Protein AF-A0A182E311-F1 (afdb_monomer)

Nearest PDB structures (foldseek):
  8auw-assembly1_D  TM=4.286E-01  e=8.176E+00  Homo sapiens

InterPro domains:
  IPR027307 WASH complex subunit 7 [PTHR31409] (9-174)
  IPR028191 WASH complex subunit 4, N-terminal [PF14745] (10-173)

Organism: Onchocerca ochengi (NCBI:txid42157)

Foldseek 3Di:
DPPLPDDDDPPLPPQQDLVDPVVNVLVNLLSVLLVVLVVLLVCLVPQPLVCLLCQPVPDPPPPPDPPDDDDDPPDPPDDDPCPDLVVLLVSVVVCVVVVVVVVVSVVVLVVSLVSLVVSVVVVVVDDVVSVVSVVVDPCVSSVVSNVSSVVSVVSSVVSNVPRPSSVVSVVSNVD

Mean predicted aligned error: 12.17 Å

Structure (mmCIF, N/CA/C/O backbone):
data_AF-A0A182E311-F1
#
_entry.id   AF-A0A182E311-F1
#
loop_
_atom_site.group_PDB
_atom_site.id
_atom_site.type_symbol
_atom_site.label_atom_id
_atom_site.label_alt_id
_atom_site.label_comp_id
_atom_site.label_asym_id
_atom_site.label_entity_id
_atom_site.label_seq_id
_atom_site.pdbx_PDB_ins_code
_atom_site.Cartn_x
_atom_site.Cartn_y
_atom_site.Cartn_z
_atom_site.occupancy
_atom_site.B_iso_or_equiv
_atom_site.auth_seq_id
_atom_site.auth_comp_id
_atom_site.auth_asym_id
_atom_site.auth_atom_id
_atom_site.pdbx_PDB_model_num
ATOM 1 N N . MET A 1 1 ? -16.955 -13.475 -0.716 1.00 39.97 1 MET A N 1
ATOM 2 C CA . MET A 1 1 ? -15.868 -12.685 -0.092 1.00 39.97 1 MET A CA 1
ATOM 3 C C . MET A 1 1 ? -15.729 -11.288 -0.727 1.00 39.97 1 MET A C 1
ATOM 5 O O . MET A 1 1 ? -14.668 -10.694 -0.617 1.00 39.97 1 MET A O 1
ATOM 9 N N . ASN A 1 2 ? -16.793 -10.741 -1.346 1.00 31.94 2 ASN A N 1
ATOM 10 C CA . ASN A 1 2 ? -16.747 -9.509 -2.158 1.00 31.94 2 ASN A CA 1
ATOM 11 C C . ASN A 1 2 ? -17.529 -8.324 -1.551 1.00 31.94 2 ASN A C 1
ATOM 13 O O . ASN A 1 2 ? -17.555 -7.246 -2.138 1.00 31.94 2 ASN A O 1
ATOM 17 N N . ASP A 1 3 ? -18.132 -8.482 -0.369 1.00 37.84 3 ASP A N 1
ATOM 18 C CA . ASP A 1 3 ? -19.056 -7.477 0.183 1.00 37.84 3 ASP A CA 1
ATOM 19 C C . ASP A 1 3 ? -18.375 -6.285 0.884 1.00 37.84 3 ASP A C 1
ATOM 21 O O . ASP A 1 3 ? -19.050 -5.316 1.219 1.00 37.84 3 ASP A O 1
ATOM 25 N N . CYS A 1 4 ? -17.047 -6.288 1.082 1.00 48.94 4 CYS A N 1
ATOM 26 C CA . CYS A 1 4 ? -16.363 -5.165 1.755 1.00 48.94 4 CYS A CA 1
ATOM 27 C C . CYS A 1 4 ? -16.161 -3.922 0.856 1.00 48.94 4 CYS A C 1
ATOM 29 O O . CYS A 1 4 ? -15.800 -2.865 1.370 1.00 48.94 4 CYS A O 1
ATOM 31 N N . PHE A 1 5 ? -16.387 -4.012 -0.463 1.00 46.84 5 PHE A N 1
ATOM 32 C CA . PHE A 1 5 ? -15.970 -2.965 -1.413 1.00 46.84 5 PHE A CA 1
ATOM 33 C C . PHE A 1 5 ? -17.071 -1.992 -1.878 1.00 46.84 5 PHE A C 1
ATOM 35 O O . PHE A 1 5 ? -16.733 -0.901 -2.326 1.00 46.84 5 PHE A O 1
ATOM 42 N N . TYR A 1 6 ? -18.367 -2.309 -1.748 1.00 41.50 6 TYR A N 1
ATOM 43 C CA . TYR A 1 6 ? -19.433 -1.531 -2.419 1.00 41.50 6 TYR A CA 1
ATOM 44 C C . TYR A 1 6 ? -20.208 -0.513 -1.554 1.00 41.50 6 TYR A C 1
ATOM 46 O O . TYR A 1 6 ? -21.114 0.142 -2.060 1.00 41.50 6 TYR A O 1
ATOM 54 N N . GLY A 1 7 ? -19.865 -0.328 -0.274 1.00 41.62 7 GLY A N 1
ATOM 55 C CA . GLY A 1 7 ? -20.672 0.480 0.663 1.00 41.62 7 GLY A CA 1
ATOM 56 C C . GLY A 1 7 ? -19.994 1.695 1.309 1.00 41.62 7 GLY A C 1
ATOM 57 O O . GLY A 1 7 ? -20.538 2.239 2.269 1.00 41.62 7 GLY A O 1
ATOM 58 N N . ARG A 1 8 ? -18.799 2.112 0.871 1.00 52.34 8 ARG A N 1
ATOM 59 C CA . ARG A 1 8 ? -18.001 3.124 1.590 1.00 52.34 8 ARG A CA 1
ATOM 60 C C . ARG A 1 8 ? -18.460 4.554 1.259 1.00 52.34 8 ARG A C 1
ATOM 62 O O . ARG A 1 8 ? -17.863 5.225 0.428 1.00 52.34 8 ARG A O 1
ATOM 69 N N . GLN A 1 9 ? -19.511 5.040 1.924 1.00 44.84 9 GLN A N 1
ATOM 70 C CA . GLN A 1 9 ? -19.774 6.483 2.007 1.00 44.84 9 GLN A CA 1
ATOM 71 C C . GLN A 1 9 ? -19.010 7.084 3.202 1.00 44.84 9 GLN A C 1
ATOM 73 O O . GLN A 1 9 ? -19.227 6.650 4.337 1.00 44.84 9 GLN A O 1
ATOM 78 N N . PRO A 1 10 ? -18.133 8.085 3.000 1.00 44.28 10 PRO A N 1
ATOM 79 C CA . PRO A 1 10 ? -17.420 8.739 4.087 1.00 44.28 10 PRO A CA 1
ATOM 80 C C . PRO A 1 10 ? -18.312 9.819 4.708 1.00 44.28 10 PRO A C 1
ATOM 82 O O . PRO A 1 10 ? -18.242 10.992 4.355 1.00 44.28 10 PRO A O 1
ATOM 85 N N . LYS A 1 11 ? -19.162 9.439 5.663 1.00 44.62 11 LYS A N 1
ATOM 86 C CA . LYS A 1 11 ? -19.811 10.405 6.560 1.00 44.62 11 LYS A CA 1
ATOM 87 C C . LYS A 1 11 ? -19.064 10.451 7.892 1.00 44.62 11 LYS A C 1
ATOM 89 O O . LYS A 1 11 ? -19.466 9.838 8.873 1.00 44.62 11 LYS A O 1
ATOM 94 N N . VAL A 1 12 ? -17.961 11.202 7.919 1.00 51.53 12 VAL A N 1
ATOM 95 C CA . VAL A 1 12 ? -17.141 11.441 9.128 1.00 51.53 12 VAL A CA 1
ATOM 96 C C . VAL A 1 12 ? -17.945 12.155 10.232 1.00 51.53 12 VAL A C 1
ATOM 98 O O . VAL A 1 12 ? -17.675 11.977 11.415 1.00 51.53 12 VAL A O 1
ATOM 101 N N . VAL A 1 13 ? -18.972 12.921 9.852 1.00 45.09 13 VAL A N 1
ATOM 102 C CA . VAL A 1 13 ? -19.699 13.853 10.734 1.00 45.09 13 VAL A CA 1
ATOM 103 C C . VAL A 1 13 ? -20.725 13.171 11.656 1.00 45.09 13 VAL A C 1
ATOM 105 O O . VAL A 1 13 ? -21.053 13.714 12.703 1.00 45.09 13 VAL A O 1
ATOM 108 N N . GLU A 1 14 ? -21.201 11.963 11.341 1.00 50.19 14 GLU A N 1
ATOM 109 C CA . GLU A 1 14 ? -22.229 11.281 12.156 1.00 50.19 14 GLU A CA 1
ATOM 110 C C . GLU A 1 14 ? -21.630 10.354 13.246 1.00 50.19 14 GLU A C 1
ATOM 112 O O . GLU A 1 14 ? -22.354 9.855 14.105 1.00 50.19 14 GLU A O 1
ATOM 117 N N . LEU A 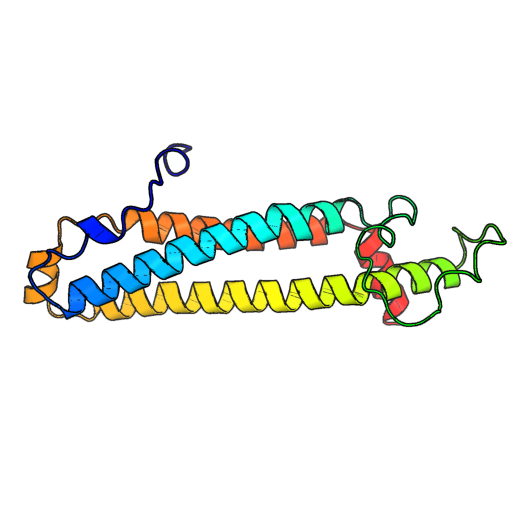1 15 ? -20.303 10.152 13.277 1.00 51.16 15 LEU A N 1
ATOM 118 C CA . LEU A 1 15 ? -19.638 9.166 14.149 1.00 51.16 15 LEU A CA 1
ATOM 119 C C . LEU A 1 15 ? -19.235 9.689 15.547 1.00 51.16 15 LEU A C 1
ATOM 121 O O . LEU A 1 15 ? -18.862 8.890 16.407 1.00 51.16 15 LEU A O 1
ATOM 125 N N . THR A 1 16 ? -19.303 10.991 15.831 1.00 49.38 16 THR A N 1
ATOM 126 C CA . THR A 1 16 ? -18.758 11.595 17.072 1.00 49.38 16 THR A CA 1
ATOM 127 C C . THR A 1 16 ? -19.777 11.723 18.207 1.00 49.38 16 THR A C 1
ATOM 129 O O . THR A 1 16 ? -19.962 12.798 18.771 1.00 49.38 16 THR A O 1
ATOM 132 N N . HIS A 1 17 ? -20.469 10.631 18.533 1.00 56.09 17 HIS A N 1
ATOM 133 C CA . HIS A 1 17 ? -21.448 10.608 19.627 1.00 56.09 17 HIS A CA 1
ATOM 134 C C . HIS A 1 17 ? -21.215 9.427 20.585 1.00 56.09 17 HIS A C 1
ATOM 136 O O . HIS A 1 17 ? -22.163 8.762 20.985 1.00 56.09 17 HIS A O 1
ATOM 142 N N . SER A 1 18 ? -19.957 9.095 20.932 1.00 57.16 18 SER A N 1
ATOM 143 C CA . SER A 1 18 ? -19.705 8.032 21.938 1.00 57.16 18 SER A CA 1
ATOM 144 C C . SER A 1 18 ? -19.927 8.503 23.378 1.00 57.16 18 SER A C 1
ATOM 146 O O . SER A 1 18 ? -19.985 7.687 24.295 1.00 57.16 18 SER A O 1
ATOM 148 N N . GLY A 1 19 ? -19.994 9.822 23.597 1.00 58.91 19 GLY A N 1
ATOM 149 C CA . GLY A 1 19 ? -19.986 10.411 24.936 1.00 58.91 19 GLY A CA 1
ATOM 150 C C . GLY A 1 19 ? -18.615 10.347 25.626 1.00 58.91 19 GLY A C 1
ATOM 151 O O . GLY A 1 19 ? -18.508 10.736 26.787 1.00 58.91 19 GLY A O 1
ATOM 152 N N . ASN A 1 20 ? -17.562 9.881 24.937 1.00 69.44 20 ASN A N 1
ATOM 153 C CA . ASN A 1 20 ? -16.184 9.879 25.421 1.00 69.44 20 ASN A CA 1
ATOM 154 C C . ASN A 1 20 ? -15.234 10.477 24.367 1.00 69.44 20 ASN A C 1
ATOM 156 O O . ASN A 1 20 ? -14.974 9.888 23.317 1.00 69.44 20 ASN A O 1
ATOM 160 N N . ALA A 1 21 ? -14.637 11.625 24.695 1.00 75.81 21 ALA A N 1
ATOM 161 C CA . ALA A 1 21 ? -13.757 12.362 23.789 1.00 75.81 21 ALA A CA 1
ATOM 162 C C . ALA A 1 21 ? -12.519 11.568 23.321 1.00 75.81 21 ALA A C 1
ATOM 164 O O . ALA A 1 21 ? -11.966 11.875 22.268 1.00 75.81 21 ALA A O 1
ATOM 165 N N . ILE A 1 22 ? -12.062 10.565 24.080 1.00 76.50 22 ILE A N 1
ATOM 166 C CA . ILE A 1 22 ? -10.926 9.710 23.698 1.00 76.50 22 ILE A CA 1
ATOM 167 C C . ILE A 1 22 ? -11.353 8.740 22.593 1.00 76.50 22 ILE A C 1
ATOM 169 O O . ILE A 1 22 ? -10.666 8.618 21.582 1.00 76.50 22 ILE A O 1
ATOM 173 N N . VAL A 1 23 ? -12.519 8.110 22.746 1.00 73.81 23 VAL A N 1
ATOM 174 C CA . VAL A 1 23 ? -13.076 7.182 21.752 1.00 73.81 23 VAL A CA 1
ATOM 175 C C . VAL A 1 23 ? -13.389 7.913 20.449 1.00 73.81 23 VAL A C 1
ATOM 177 O O . VAL A 1 23 ? -13.028 7.433 19.375 1.00 73.81 23 VAL A O 1
ATOM 180 N N . ASP A 1 24 ? -13.989 9.103 20.529 1.00 78.06 24 ASP A N 1
ATOM 181 C CA . ASP A 1 24 ? -14.294 9.902 19.339 1.00 78.06 24 ASP A CA 1
ATOM 182 C C . ASP A 1 24 ? -13.011 10.307 18.588 1.00 78.06 24 ASP A C 1
ATOM 184 O O . ASP A 1 24 ? -12.961 10.205 17.362 1.00 78.06 24 ASP A O 1
ATOM 188 N N . LYS A 1 25 ? -11.933 10.661 19.307 1.00 82.06 25 LYS A N 1
ATOM 189 C CA . LYS A 1 25 ? -10.613 10.919 18.704 1.00 82.06 25 LYS A CA 1
ATOM 190 C C . LYS A 1 25 ? -10.043 9.688 18.006 1.00 82.06 25 LYS A C 1
ATOM 192 O O . LYS A 1 25 ? -9.618 9.807 16.862 1.00 82.06 25 LYS A O 1
ATOM 197 N N . CYS A 1 26 ? -10.064 8.514 18.644 1.00 79.25 26 CYS A N 1
ATOM 198 C CA . CYS A 1 26 ? -9.600 7.272 18.013 1.00 79.25 26 CYS A CA 1
ATOM 199 C C . CYS A 1 26 ? -10.348 6.993 16.705 1.00 79.25 26 CYS A C 1
ATOM 201 O O . CYS A 1 26 ? -9.754 6.560 15.724 1.00 79.25 26 CYS A O 1
ATOM 203 N N . ILE A 1 27 ? -11.645 7.283 16.664 1.00 79.88 27 ILE A N 1
ATOM 204 C CA . ILE A 1 27 ? -12.500 6.993 15.509 1.00 79.88 27 ILE A CA 1
ATOM 205 C C . ILE A 1 27 ? -12.287 7.978 14.375 1.00 79.88 27 ILE A C 1
ATOM 207 O O . ILE A 1 27 ? -12.279 7.572 13.211 1.00 79.88 27 ILE A O 1
ATOM 211 N N . ILE A 1 28 ? -12.047 9.245 14.700 1.00 84.25 28 ILE A N 1
ATOM 212 C CA . ILE A 1 28 ? -11.564 10.221 13.726 1.00 84.25 28 ILE A CA 1
ATOM 213 C C . ILE A 1 28 ? -10.234 9.735 13.145 1.00 84.25 28 ILE A C 1
ATOM 215 O O . ILE A 1 28 ? -10.109 9.656 11.926 1.00 84.25 28 ILE A O 1
ATOM 219 N N . THR A 1 29 ? -9.281 9.314 13.983 1.00 88.44 29 THR A N 1
ATOM 220 C CA . THR A 1 29 ? -7.986 8.800 13.511 1.00 88.44 29 THR A CA 1
ATOM 221 C C . THR A 1 29 ? -8.147 7.579 12.607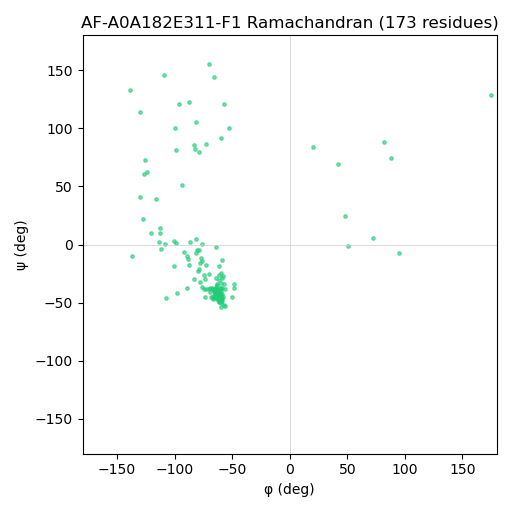 1.00 88.44 29 THR A C 1
ATOM 223 O O . THR A 1 29 ? -7.555 7.541 11.531 1.00 88.44 29 THR A O 1
ATOM 226 N N . PHE A 1 30 ? -8.984 6.606 12.982 1.00 88.19 30 PHE A N 1
ATOM 227 C CA . PHE A 1 30 ? -9.286 5.458 12.125 1.00 88.19 30 PHE A CA 1
ATOM 228 C C . PHE A 1 30 ? -9.907 5.884 10.797 1.00 88.19 30 PHE A C 1
ATOM 230 O O . PHE A 1 30 ? -9.494 5.386 9.757 1.00 88.19 30 PHE A O 1
ATOM 237 N N . SER A 1 31 ? -10.853 6.822 10.811 1.00 87.62 31 SER A N 1
ATOM 238 C CA . SER A 1 31 ? -11.490 7.329 9.590 1.00 87.62 31 SER A CA 1
ATOM 239 C C . SER A 1 31 ? -10.472 7.997 8.662 1.00 87.62 31 SER A C 1
ATOM 241 O O . SER A 1 31 ? -10.480 7.742 7.460 1.00 87.62 31 SER A O 1
ATOM 243 N N . THR A 1 32 ? -9.550 8.786 9.217 1.00 90.81 32 THR A N 1
ATOM 244 C CA . THR A 1 32 ? -8.459 9.415 8.464 1.00 90.81 32 THR A CA 1
ATOM 245 C C . THR A 1 32 ? -7.514 8.377 7.859 1.00 90.81 32 THR A C 1
ATOM 247 O O . THR A 1 32 ? -7.199 8.462 6.677 1.00 90.81 32 THR A O 1
ATOM 250 N N . LEU A 1 33 ? -7.109 7.361 8.628 1.00 92.50 33 LEU A N 1
ATOM 251 C CA . LEU A 1 33 ? -6.242 6.281 8.136 1.00 92.50 33 LEU A CA 1
ATOM 252 C C . LEU A 1 33 ? -6.925 5.445 7.046 1.00 92.50 33 LEU A C 1
ATOM 254 O O . LEU A 1 33 ? -6.298 5.075 6.061 1.00 92.50 33 LEU A O 1
ATOM 258 N N . ILE A 1 34 ? -8.220 5.167 7.203 1.00 91.62 34 ILE A N 1
ATOM 259 C CA . ILE A 1 34 ? -9.040 4.460 6.213 1.00 91.62 34 ILE A CA 1
ATOM 260 C C . ILE A 1 34 ? -9.062 5.231 4.886 1.00 91.62 34 ILE A C 1
ATOM 262 O O . ILE A 1 34 ? -8.822 4.627 3.842 1.00 91.62 34 ILE A O 1
ATOM 266 N N . LEU A 1 35 ? -9.316 6.543 4.930 1.00 92.12 35 LEU A N 1
ATOM 267 C CA . LEU A 1 35 ? -9.295 7.408 3.746 1.00 92.12 35 LEU A CA 1
ATOM 268 C C . LEU A 1 35 ? -7.907 7.466 3.107 1.00 92.12 35 LEU A C 1
ATOM 270 O O . LEU A 1 35 ? -7.781 7.435 1.886 1.00 92.12 35 LEU A O 1
ATOM 274 N N . GLU A 1 36 ? -6.857 7.527 3.921 1.00 94.81 36 GLU A N 1
ATOM 275 C CA . GLU A 1 36 ? -5.490 7.527 3.416 1.00 94.81 36 GLU A CA 1
ATOM 276 C C . GLU A 1 36 ? -5.154 6.234 2.660 1.00 94.81 36 GLU A C 1
ATOM 278 O O . GLU A 1 36 ? -4.554 6.292 1.587 1.00 94.81 36 GLU A O 1
ATOM 283 N N . VAL A 1 37 ? -5.591 5.074 3.162 1.00 95.88 37 VAL A N 1
ATOM 284 C CA . VAL A 1 37 ? -5.439 3.801 2.442 1.00 95.88 37 VAL A CA 1
ATOM 285 C C . VAL A 1 37 ? -6.149 3.835 1.086 1.00 95.88 37 VAL A C 1
ATOM 287 O O . VAL A 1 37 ? -5.583 3.345 0.110 1.00 95.88 37 VAL A O 1
ATOM 290 N N . ASP A 1 38 ? -7.340 4.431 0.988 1.00 94.56 38 ASP A N 1
ATOM 291 C CA . ASP A 1 38 ? -8.052 4.550 -0.294 1.00 94.56 38 ASP A CA 1
ATOM 292 C C . ASP A 1 38 ? -7.264 5.399 -1.299 1.00 94.56 38 ASP A C 1
ATOM 294 O O . ASP A 1 38 ? -7.086 4.996 -2.450 1.00 94.56 38 ASP A O 1
ATOM 298 N N . ILE A 1 39 ? -6.706 6.526 -0.847 1.00 94.62 39 ILE A N 1
ATOM 299 C CA . ILE A 1 39 ? -5.851 7.391 -1.671 1.00 94.62 39 ILE A CA 1
ATOM 300 C C . ILE A 1 39 ? -4.605 6.626 -2.142 1.00 94.62 39 ILE A C 1
ATOM 302 O O . ILE A 1 39 ? -4.220 6.706 -3.313 1.00 94.62 39 ILE A O 1
ATOM 306 N N . LEU A 1 40 ? -3.973 5.851 -1.254 1.00 95.81 40 LEU A N 1
ATOM 307 C CA . LEU A 1 40 ? -2.829 5.010 -1.609 1.00 95.81 40 LEU A CA 1
ATOM 308 C C . LEU A 1 40 ? -3.218 3.920 -2.619 1.00 95.81 40 LEU A C 1
ATOM 310 O O . LEU A 1 40 ? -2.455 3.662 -3.550 1.00 95.81 40 LEU A O 1
ATOM 314 N N . ALA A 1 41 ? -4.407 3.325 -2.489 1.00 94.75 41 ALA A N 1
ATOM 315 C CA . ALA A 1 41 ? -4.926 2.317 -3.413 1.00 94.75 41 ALA A CA 1
ATOM 316 C C . ALA A 1 41 ? -5.168 2.879 -4.818 1.00 94.75 41 ALA A C 1
ATOM 318 O O . ALA A 1 41 ? -4.839 2.245 -5.823 1.00 94.75 41 ALA A O 1
ATOM 319 N N . GLU A 1 42 ? -5.741 4.076 -4.914 1.00 94.00 42 GLU A N 1
ATOM 320 C CA . GLU A 1 42 ? -5.916 4.769 -6.190 1.00 94.00 42 GLU A CA 1
ATOM 321 C C . GLU A 1 42 ? -4.573 5.136 -6.817 1.00 94.00 42 GLU A C 1
ATOM 323 O O . GLU A 1 42 ? -4.351 4.861 -7.998 1.00 94.00 42 GLU A O 1
ATOM 328 N N . LYS A 1 43 ? -3.638 5.671 -6.024 1.00 92.31 43 LYS A N 1
ATOM 329 C CA . LYS A 1 43 ? -2.290 6.003 -6.496 1.00 92.31 43 LYS A CA 1
ATOM 330 C C . LYS A 1 43 ? -1.535 4.769 -7.003 1.00 92.31 43 LYS A C 1
ATOM 332 O O . LYS A 1 43 ? -0.929 4.831 -8.071 1.00 92.31 43 LYS A O 1
ATOM 337 N N . ALA A 1 44 ? -1.603 3.644 -6.289 1.00 92.38 44 ALA A N 1
ATOM 338 C CA . ALA A 1 44 ? -0.987 2.384 -6.710 1.00 92.38 44 ALA A CA 1
ATOM 339 C C . ALA A 1 44 ? -1.468 1.941 -8.095 1.00 92.38 44 AL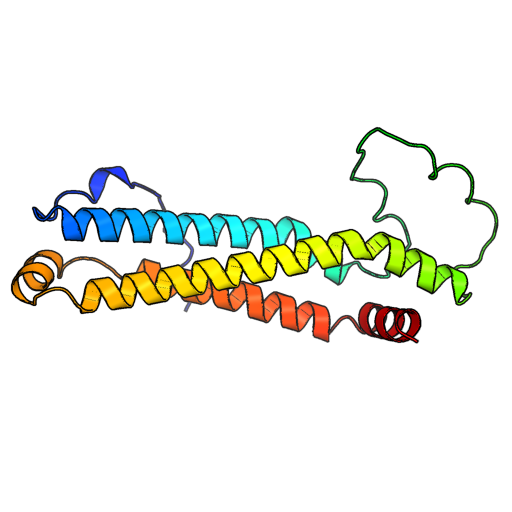A A C 1
ATOM 341 O O . ALA A 1 44 ? -0.654 1.729 -8.999 1.00 92.38 44 ALA A O 1
ATOM 342 N N . ARG A 1 45 ? -2.793 1.876 -8.268 1.00 89.94 45 ARG A N 1
ATOM 343 C CA . ARG A 1 45 ? -3.433 1.433 -9.512 1.00 89.94 45 ARG A CA 1
ATOM 344 C C . ARG A 1 45 ? -3.143 2.365 -10.683 1.00 89.94 45 ARG A C 1
ATOM 346 O O . ARG A 1 45 ? -2.823 1.896 -11.769 1.00 89.94 45 ARG A O 1
ATOM 353 N N . ASN A 1 46 ? -3.227 3.674 -10.460 1.00 89.25 46 ASN A N 1
ATOM 354 C CA . ASN A 1 46 ? -3.146 4.654 -11.541 1.00 89.25 46 ASN A CA 1
ATOM 355 C C . ASN A 1 46 ? -1.707 4.995 -11.943 1.00 89.25 46 ASN A C 1
ATOM 357 O O . ASN A 1 46 ? -1.467 5.344 -13.096 1.00 89.25 46 ASN A O 1
ATOM 361 N N . THR A 1 47 ? -0.754 4.925 -11.009 1.00 88.06 47 THR A N 1
ATOM 362 C CA . THR A 1 47 ? 0.621 5.386 -11.248 1.00 88.06 47 THR A CA 1
ATOM 363 C C . THR A 1 47 ? 1.614 4.241 -11.382 1.00 88.06 47 THR A C 1
ATOM 365 O O . THR A 1 47 ? 2.432 4.263 -12.297 1.00 88.06 47 THR A O 1
ATOM 368 N N . PHE A 1 48 ? 1.566 3.247 -10.494 1.00 89.94 48 PHE A N 1
ATOM 369 C CA . PHE A 1 48 ? 2.648 2.267 -10.385 1.00 89.94 48 PHE A CA 1
ATOM 370 C C . PHE A 1 48 ? 2.357 0.968 -11.131 1.00 89.94 48 PHE A C 1
ATOM 372 O O . PHE A 1 48 ? 3.241 0.478 -11.825 1.00 89.94 48 PHE A O 1
ATOM 379 N N . TYR A 1 49 ? 1.133 0.434 -11.055 1.00 90.50 49 TYR A N 1
ATOM 380 C CA . TYR A 1 49 ? 0.808 -0.845 -11.705 1.00 90.50 49 TYR A CA 1
ATOM 381 C C . TYR A 1 49 ? 1.025 -0.776 -13.214 1.00 90.50 49 TYR A C 1
ATOM 383 O O . TYR A 1 49 ? 1.813 -1.543 -13.759 1.00 90.50 49 TYR A O 1
ATOM 391 N N . ASN A 1 50 ? 0.409 0.205 -13.872 1.00 86.25 50 ASN A N 1
ATOM 392 C CA . ASN A 1 50 ? 0.544 0.373 -15.317 1.00 86.25 50 ASN A CA 1
ATOM 393 C C . ASN A 1 50 ? 1.996 0.656 -15.729 1.00 86.25 50 ASN A C 1
ATOM 395 O O . ASN A 1 50 ? 2.472 0.090 -16.707 1.00 86.25 50 ASN A O 1
ATOM 399 N N . ALA A 1 51 ? 2.719 1.489 -14.972 1.00 85.69 51 ALA A N 1
ATOM 400 C CA . ALA A 1 51 ? 4.107 1.823 -15.289 1.00 85.69 51 ALA A CA 1
ATOM 401 C C . ALA A 1 51 ? 5.053 0.616 -15.183 1.00 85.69 51 ALA A C 1
ATOM 403 O O . ALA A 1 51 ? 5.948 0.469 -16.009 1.00 85.69 51 ALA A O 1
ATOM 404 N N . LEU A 1 52 ? 4.850 -0.257 -14.191 1.00 86.12 52 LEU A N 1
ATOM 405 C CA . LEU A 1 52 ? 5.659 -1.464 -14.009 1.00 86.12 52 LEU A CA 1
ATOM 406 C C . LEU A 1 52 ? 5.323 -2.555 -15.038 1.00 86.12 52 LEU A C 1
ATOM 408 O O . LEU A 1 52 ? 6.227 -3.233 -15.526 1.00 86.12 52 LEU A O 1
ATOM 412 N N . ILE A 1 53 ? 4.042 -2.710 -15.389 1.00 86.50 53 ILE A N 1
ATOM 413 C CA . ILE A 1 53 ? 3.585 -3.704 -16.373 1.00 86.50 53 ILE A CA 1
ATOM 414 C C . ILE A 1 53 ? 4.111 -3.367 -17.775 1.00 86.50 53 ILE A C 1
ATOM 416 O O . ILE A 1 53 ? 4.661 -4.237 -18.439 1.00 86.50 53 ILE A O 1
ATOM 420 N N . VAL A 1 54 ? 4.006 -2.101 -18.189 1.00 84.06 54 VAL A N 1
ATOM 421 C CA . VAL A 1 54 ? 4.402 -1.624 -19.531 1.00 84.06 54 VAL A CA 1
ATOM 422 C C . VAL A 1 54 ? 5.925 -1.426 -19.649 1.00 84.06 54 VAL A C 1
ATOM 424 O O . VAL A 1 54 ? 6.450 -1.121 -20.719 1.00 84.06 54 VAL A O 1
ATOM 427 N N . TYR A 1 55 ? 6.687 -1.597 -18.563 1.00 82.44 55 TYR A N 1
ATOM 428 C CA . TYR A 1 55 ? 8.141 -1.444 -18.601 1.00 82.44 55 TYR A CA 1
ATOM 429 C C . TYR A 1 55 ? 8.783 -2.390 -19.632 1.00 82.44 55 TYR A C 1
ATOM 431 O O . TYR A 1 55 ? 8.696 -3.611 -19.520 1.00 82.44 55 TYR A O 1
ATOM 439 N N . GLY A 1 56 ? 9.496 -1.817 -20.604 1.00 72.75 56 GLY A N 1
ATOM 440 C CA . GLY A 1 56 ? 10.141 -2.563 -21.688 1.00 72.75 56 GLY A CA 1
ATOM 441 C C . GLY A 1 56 ? 9.317 -2.653 -22.975 1.00 72.75 56 GLY A C 1
ATOM 442 O O . GLY A 1 56 ? 9.867 -3.073 -23.988 1.00 72.75 56 GLY A O 1
ATOM 443 N N . GLU A 1 57 ? 8.058 -2.204 -22.971 1.00 72.81 57 GLU A N 1
ATOM 444 C CA . GLU A 1 57 ? 7.281 -1.971 -24.191 1.00 72.81 57 GLU A CA 1
ATOM 445 C C . GLU A 1 57 ? 7.672 -0.593 -24.767 1.00 72.81 57 GLU A C 1
ATOM 447 O O . GLU A 1 57 ? 7.375 0.454 -24.193 1.00 72.81 57 GLU A O 1
ATOM 452 N N . ASP A 1 58 ? 8.450 -0.608 -25.853 1.00 55.53 58 ASP A N 1
ATOM 453 C CA . ASP A 1 58 ? 8.846 0.504 -26.731 1.00 55.53 58 ASP A CA 1
ATOM 454 C C . ASP A 1 58 ? 8.730 1.939 -26.169 1.00 55.53 58 ASP A C 1
ATOM 456 O O . ASP A 1 58 ? 7.781 2.664 -26.461 1.00 55.53 58 ASP A O 1
ATOM 460 N N . GLY A 1 59 ? 9.755 2.379 -25.422 1.00 52.00 59 GLY A N 1
ATOM 461 C CA . GLY A 1 59 ? 10.354 3.733 -25.405 1.00 52.00 59 GLY A CA 1
ATOM 462 C C . GLY A 1 59 ? 9.498 5.008 -25.250 1.00 52.00 59 GLY A C 1
ATOM 463 O O . GLY A 1 59 ? 10.062 6.101 -25.220 1.00 52.00 59 GLY A O 1
ATOM 464 N N . ASN A 1 60 ? 8.173 4.937 -25.143 1.00 45.84 60 ASN A N 1
ATOM 465 C CA . ASN A 1 60 ? 7.283 6.104 -25.164 1.00 45.84 60 ASN A CA 1
ATOM 466 C C . ASN A 1 60 ? 6.851 6.573 -23.766 1.00 45.84 60 ASN A C 1
ATOM 468 O O . ASN A 1 60 ? 6.138 7.573 -23.653 1.00 45.84 60 ASN A O 1
ATOM 472 N N . PHE A 1 61 ? 7.326 5.919 -22.700 1.00 46.94 61 PHE A N 1
ATOM 473 C CA . PHE A 1 61 ? 6.992 6.272 -21.317 1.00 46.94 61 PHE A CA 1
ATOM 474 C C . PHE A 1 61 ? 7.369 7.729 -20.957 1.00 46.94 61 PHE A C 1
ATOM 476 O O . PHE A 1 61 ? 6.706 8.383 -20.154 1.00 46.94 61 PHE A O 1
ATOM 483 N N . ALA A 1 62 ? 8.382 8.297 -21.619 1.00 48.72 62 ALA A N 1
ATOM 484 C CA . ALA A 1 62 ? 8.884 9.644 -21.342 1.00 48.72 62 ALA A CA 1
ATOM 485 C C . ALA A 1 62 ? 8.014 10.806 -21.877 1.00 48.72 62 ALA A C 1
ATOM 487 O O . ALA A 1 62 ? 8.386 11.963 -21.691 1.00 48.72 62 ALA A O 1
ATOM 488 N N . L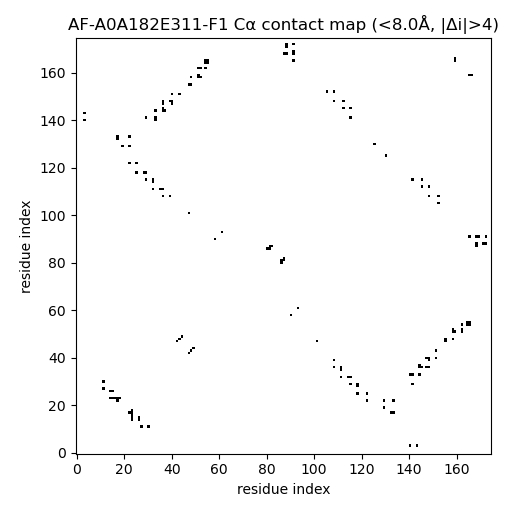YS A 1 63 ? 6.871 10.560 -22.538 1.00 46.72 63 LYS A N 1
ATOM 489 C CA . LYS A 1 63 ? 6.101 11.648 -23.180 1.00 46.72 63 LYS A CA 1
ATOM 490 C C . LYS A 1 63 ? 5.059 12.345 -22.299 1.00 46.72 63 LYS A C 1
ATOM 492 O O . LYS A 1 63 ? 4.617 13.427 -22.668 1.00 46.72 63 LYS A O 1
ATOM 497 N N . ASN A 1 64 ? 4.712 11.810 -21.125 1.00 40.12 64 ASN A N 1
ATOM 498 C CA . ASN A 1 64 ? 3.561 12.319 -20.355 1.00 40.12 64 ASN A CA 1
ATOM 499 C C . ASN A 1 64 ? 3.893 13.010 -19.020 1.00 40.12 64 ASN A C 1
ATOM 501 O O . ASN A 1 64 ? 2.987 13.277 -18.234 1.00 40.12 64 ASN A O 1
ATOM 505 N N . LYS A 1 65 ? 5.155 13.379 -18.762 1.00 38.56 65 LYS A N 1
ATOM 506 C CA . LYS A 1 65 ? 5.501 14.305 -17.666 1.00 38.56 65 LYS A CA 1
ATOM 507 C C . LYS A 1 65 ? 6.325 15.464 -18.228 1.00 38.56 65 LYS A C 1
ATOM 509 O O . LYS A 1 65 ? 7.531 15.557 -18.027 1.00 38.56 65 LYS A O 1
ATOM 514 N N . CYS A 1 66 ? 5.648 16.347 -18.965 1.00 36.69 66 CYS A N 1
ATOM 515 C CA . CYS A 1 66 ? 6.128 17.703 -19.219 1.00 36.69 66 CYS A CA 1
ATOM 516 C C . CYS A 1 66 ? 6.288 18.412 -17.868 1.00 36.69 66 CYS A C 1
ATOM 518 O O . CYS A 1 66 ? 5.351 19.021 -17.358 1.00 36.69 66 CYS A O 1
ATOM 520 N N . VAL A 1 67 ? 7.481 18.332 -17.285 1.00 37.69 67 VAL A N 1
ATOM 521 C CA . VAL A 1 67 ? 7.971 19.378 -16.393 1.00 37.69 67 VAL A CA 1
ATOM 522 C C . VAL A 1 67 ? 8.913 20.201 -17.248 1.00 37.69 67 VAL A C 1
ATOM 524 O O . VAL A 1 67 ? 10.030 19.799 -17.563 1.00 37.69 67 VAL A O 1
ATOM 527 N N . SER A 1 68 ? 8.387 21.326 -17.720 1.00 40.09 68 SER A N 1
ATOM 528 C CA . SER A 1 68 ? 9.156 22.382 -18.354 1.00 40.09 68 SER A CA 1
ATOM 529 C C . SER A 1 68 ? 10.306 22.772 -17.428 1.00 40.09 68 SER A C 1
ATOM 531 O O . SER A 1 68 ? 10.076 23.481 -16.452 1.00 40.09 68 SER A O 1
ATOM 533 N N . SER A 1 69 ? 11.515 22.278 -17.703 1.00 34.31 69 SER A N 1
ATOM 534 C CA . SER A 1 69 ? 12.769 23.043 -17.743 1.00 34.31 69 SER A CA 1
ATOM 535 C C . SER A 1 69 ? 13.969 22.113 -17.961 1.00 34.31 69 SER A C 1
ATOM 537 O O . SER A 1 69 ? 14.198 21.175 -17.208 1.00 34.31 69 SER A O 1
ATOM 539 N N . VAL A 1 70 ? 14.772 22.484 -18.959 1.00 34.22 70 VAL A N 1
ATOM 540 C CA . VAL A 1 70 ? 16.149 22.042 -19.242 1.00 34.22 70 VAL A CA 1
ATOM 541 C C . VAL A 1 70 ? 16.331 20.776 -20.102 1.00 34.22 70 VAL A C 1
ATOM 543 O O . VAL A 1 70 ? 16.732 19.708 -19.660 1.00 34.22 70 VAL A O 1
ATOM 546 N N . VAL A 1 71 ? 16.074 20.963 -21.401 1.00 33.88 71 VAL A N 1
ATOM 547 C CA . VAL A 1 71 ? 17.057 20.778 -22.493 1.00 33.88 71 VAL A CA 1
ATOM 548 C C . VAL A 1 71 ? 17.985 19.549 -22.411 1.00 33.88 71 VAL A C 1
ATOM 550 O O . VAL A 1 71 ? 19.186 19.724 -22.284 1.00 33.88 71 VAL A O 1
ATOM 553 N N . ILE A 1 72 ? 17.485 18.316 -22.576 1.00 41.69 72 ILE A N 1
ATOM 554 C CA . ILE A 1 72 ? 18.302 17.197 -23.133 1.00 41.69 72 ILE A CA 1
ATOM 555 C C . ILE A 1 72 ? 17.521 16.335 -24.158 1.00 41.69 72 ILE A C 1
ATOM 557 O O . ILE A 1 72 ? 18.098 15.530 -24.883 1.00 41.69 72 ILE A O 1
ATOM 561 N N . VAL A 1 73 ? 16.205 16.503 -24.310 1.00 43.62 73 VAL A N 1
ATOM 562 C CA . VAL A 1 73 ? 15.380 15.452 -24.946 1.00 43.62 73 VAL A CA 1
ATOM 563 C C . VAL A 1 73 ? 15.281 15.505 -26.482 1.00 43.62 73 VAL A C 1
ATOM 565 O O . VAL A 1 73 ? 14.622 14.651 -27.063 1.00 43.62 73 VAL A O 1
ATOM 568 N N . SER A 1 74 ? 15.961 16.433 -27.166 1.00 39.72 74 SER A N 1
ATOM 569 C CA . SER A 1 74 ? 15.790 16.615 -28.624 1.00 39.72 74 SER A CA 1
ATOM 570 C C . SER A 1 74 ? 16.998 16.260 -29.503 1.00 39.72 74 SER A C 1
ATOM 572 O O . SER A 1 74 ? 16.953 16.560 -30.689 1.00 39.72 74 SER A O 1
ATOM 574 N N . PHE A 1 75 ? 18.065 15.627 -28.990 1.00 32.53 75 PHE A N 1
ATOM 575 C CA . PHE A 1 75 ? 19.260 15.339 -29.818 1.00 32.53 75 PHE A CA 1
ATOM 576 C C . PHE A 1 75 ? 19.542 13.856 -30.133 1.00 32.53 75 PHE A C 1
ATOM 578 O O . PHE A 1 75 ? 20.449 13.562 -30.897 1.00 32.53 75 PHE A O 1
ATOM 585 N N . LEU A 1 76 ? 18.785 12.885 -29.616 1.00 39.81 76 LEU A N 1
ATOM 586 C CA . LEU A 1 76 ? 19.116 11.462 -29.825 1.00 39.81 76 LEU A CA 1
ATOM 587 C C . LEU A 1 76 ? 17.939 10.672 -30.398 1.00 39.81 76 LEU A C 1
ATOM 589 O O . LEU A 1 76 ? 17.453 9.731 -29.775 1.00 39.81 76 LEU A O 1
ATOM 593 N N . THR A 1 77 ? 17.483 11.064 -31.585 1.00 42.72 77 THR A N 1
ATOM 594 C CA . THR A 1 77 ? 16.655 10.213 -32.452 1.00 42.72 77 THR A CA 1
ATOM 595 C C . THR A 1 77 ? 17.310 10.085 -33.820 1.00 42.72 77 THR A C 1
ATOM 597 O O . THR A 1 77 ? 16.757 10.521 -34.823 1.00 42.72 77 THR A O 1
ATOM 600 N N . VAL A 1 78 ? 18.507 9.506 -33.852 1.00 44.72 78 VAL A N 1
ATOM 601 C CA . VAL A 1 78 ? 19.037 8.849 -35.047 1.00 44.72 78 VAL A CA 1
ATOM 602 C C . VAL A 1 78 ? 19.721 7.568 -34.565 1.00 44.72 78 VAL A C 1
ATOM 604 O O . VAL A 1 78 ? 20.430 7.593 -33.563 1.00 44.72 78 VAL A O 1
ATOM 607 N N . ASP A 1 79 ? 19.426 6.467 -35.251 1.00 36.12 79 ASP A N 1
ATOM 608 C CA . ASP A 1 79 ? 20.000 5.122 -35.117 1.00 36.12 79 ASP A CA 1
ATOM 609 C C . ASP A 1 79 ? 19.459 4.201 -34.005 1.00 36.12 79 ASP A C 1
ATOM 611 O O . ASP A 1 79 ? 19.965 4.099 -32.892 1.00 36.12 79 ASP A O 1
ATOM 615 N N . GLY A 1 80 ? 18.404 3.453 -34.353 1.00 42.28 80 GLY A N 1
ATOM 616 C CA . GLY A 1 80 ? 18.492 1.995 -34.553 1.00 42.28 80 GLY A CA 1
ATOM 617 C C . GLY A 1 80 ? 19.187 1.093 -33.518 1.00 42.28 80 GLY A C 1
ATOM 618 O O . GLY A 1 80 ? 19.636 0.020 -33.901 1.00 42.28 80 GLY A O 1
ATOM 619 N N . CYS A 1 81 ? 19.294 1.468 -32.241 1.00 43.94 81 CYS A N 1
ATOM 620 C CA . CYS A 1 81 ? 20.077 0.719 -31.241 1.00 43.94 81 CYS A CA 1
ATOM 621 C C . CYS A 1 81 ? 19.251 0.124 -30.081 1.00 43.94 81 CYS A C 1
ATOM 623 O O . CYS A 1 81 ? 19.704 0.082 -28.937 1.00 43.94 81 CYS A O 1
ATOM 625 N N . LEU A 1 82 ? 18.050 -0.390 -30.365 1.00 46.81 82 LEU A N 1
ATOM 626 C CA . LEU A 1 82 ? 17.214 -1.121 -29.391 1.00 46.81 82 LEU A CA 1
ATOM 627 C C . LEU A 1 82 ? 17.837 -2.450 -28.896 1.00 46.81 82 LEU A C 1
ATOM 629 O O . LEU A 1 82 ? 17.273 -3.100 -28.023 1.00 46.81 82 LEU A O 1
ATOM 633 N N . SER A 1 83 ? 19.011 -2.837 -29.406 1.00 48.75 83 SER A N 1
ATOM 634 C CA . SER A 1 83 ? 19.715 -4.090 -29.094 1.00 48.75 83 SER A CA 1
ATOM 635 C C . SER A 1 83 ? 21.177 -3.906 -28.648 1.00 48.75 83 SER A C 1
ATOM 637 O O . SER A 1 83 ? 21.976 -4.829 -28.784 1.00 48.75 83 SER A O 1
ATOM 639 N N . SER A 1 84 ? 21.557 -2.725 -28.146 1.00 58.41 84 SER A N 1
ATOM 640 C CA . SER A 1 84 ? 22.886 -2.471 -27.559 1.00 58.41 84 SER A CA 1
ATOM 641 C C . SER A 1 84 ? 22.780 -2.290 -26.041 1.00 58.41 84 SER A C 1
ATOM 643 O O . SER A 1 84 ? 21.806 -1.707 -25.563 1.00 58.41 84 SER A O 1
ATOM 645 N N . GLU A 1 85 ? 23.787 -2.738 -25.278 1.00 61.38 85 GLU A N 1
ATOM 646 C CA . GLU A 1 85 ? 23.889 -2.534 -23.817 1.00 61.38 85 GLU A CA 1
ATOM 647 C C . GLU A 1 85 ? 23.646 -1.064 -23.421 1.00 61.38 85 GLU A C 1
ATOM 649 O O . GLU A 1 85 ? 22.990 -0.782 -22.416 1.00 61.38 85 GLU A O 1
ATOM 654 N N . ALA A 1 86 ? 24.061 -0.115 -24.270 1.00 62.91 86 ALA A N 1
ATOM 655 C CA . ALA A 1 86 ? 23.822 1.315 -24.078 1.00 62.91 86 ALA A CA 1
ATOM 656 C C . ALA A 1 86 ? 22.326 1.706 -24.098 1.00 62.91 86 ALA A C 1
ATOM 658 O O . ALA A 1 86 ? 21.910 2.608 -23.367 1.00 62.91 86 ALA A O 1
ATOM 659 N N . GLY A 1 87 ? 21.500 1.027 -24.902 1.00 69.81 87 GLY A N 1
ATOM 660 C CA . GLY A 1 87 ? 20.049 1.239 -24.958 1.00 69.81 87 GLY A CA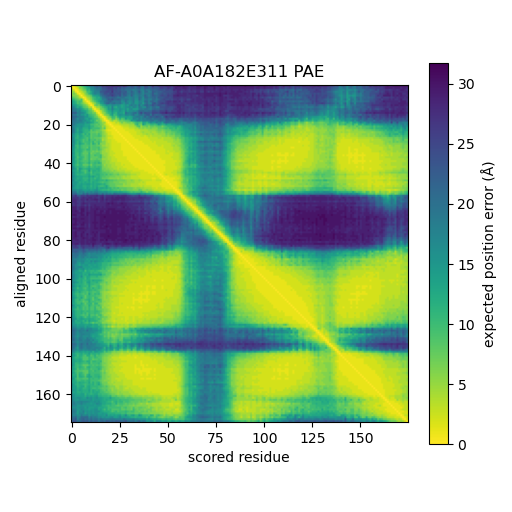 1
ATOM 661 C C . GLY A 1 87 ? 19.348 0.759 -23.686 1.00 69.81 87 GLY A C 1
ATOM 662 O O . GLY A 1 87 ? 18.504 1.468 -23.136 1.00 69.81 87 GLY A O 1
ATOM 663 N N . THR A 1 88 ? 19.769 -0.394 -23.163 1.00 73.75 88 THR A N 1
ATOM 664 C CA . THR A 1 88 ? 19.281 -0.959 -21.896 1.00 73.75 88 THR A CA 1
ATOM 665 C C . THR A 1 88 ? 19.580 -0.046 -20.707 1.00 73.75 88 THR A C 1
ATOM 667 O O . THR A 1 88 ? 18.678 0.276 -19.929 1.00 73.75 88 THR A O 1
ATOM 670 N N . VAL A 1 89 ? 20.826 0.432 -20.597 1.00 75.12 89 VAL A N 1
ATOM 671 C CA . VAL A 1 89 ? 21.253 1.348 -19.525 1.00 75.12 89 VAL A CA 1
ATOM 672 C C . VAL A 1 89 ? 20.497 2.680 -19.600 1.00 75.12 89 VAL A C 1
ATOM 674 O O . VAL A 1 89 ? 20.059 3.206 -18.576 1.00 75.12 89 VAL A O 1
ATOM 677 N N . LYS A 1 90 ? 20.261 3.211 -20.806 1.00 78.25 90 LYS A N 1
ATOM 678 C CA . LYS A 1 90 ? 19.469 4.436 -20.990 1.00 78.25 90 LYS A CA 1
ATOM 679 C C . LYS A 1 90 ? 18.013 4.254 -20.548 1.00 78.25 90 LYS A C 1
ATOM 681 O O . LYS A 1 90 ? 17.473 5.140 -19.887 1.00 78.25 90 LYS A O 1
ATOM 686 N N . MET A 1 91 ? 17.383 3.123 -20.876 1.00 78.00 91 MET A N 1
ATOM 687 C CA . MET A 1 91 ? 15.994 2.850 -20.483 1.00 78.00 91 MET A CA 1
ATOM 688 C C . MET A 1 91 ? 15.829 2.740 -18.967 1.00 78.00 91 MET A C 1
ATOM 690 O O . MET A 1 91 ? 14.904 3.327 -18.408 1.00 78.00 91 MET A O 1
ATOM 694 N N . ILE A 1 92 ? 16.726 2.032 -18.277 1.00 81.88 92 ILE A N 1
ATOM 695 C CA . ILE A 1 92 ? 16.627 1.923 -16.819 1.00 81.88 92 ILE A CA 1
ATOM 696 C C . ILE A 1 92 ? 16.946 3.237 -16.112 1.00 81.88 92 ILE A C 1
ATOM 698 O O . ILE A 1 92 ? 16.231 3.594 -15.180 1.00 81.88 92 ILE A O 1
ATOM 702 N N . ALA A 1 93 ? 17.923 4.009 -16.598 1.00 81.50 93 ALA A N 1
ATOM 703 C CA . ALA A 1 93 ? 18.238 5.322 -16.041 1.00 81.50 93 ALA A CA 1
ATOM 704 C C . ALA A 1 93 ? 17.039 6.287 -16.107 1.00 81.50 93 ALA A C 1
ATOM 706 O O . ALA A 1 93 ? 16.791 7.031 -15.162 1.00 81.50 93 ALA A O 1
ATOM 707 N N . GLN A 1 94 ? 16.252 6.237 -17.187 1.00 83.44 94 GLN A N 1
ATOM 708 C CA . GLN A 1 94 ? 15.014 7.018 -17.315 1.00 83.44 94 GLN A CA 1
ATOM 709 C C . GLN A 1 94 ? 13.891 6.527 -16.389 1.00 83.44 94 GLN A C 1
ATOM 711 O O . GLN A 1 94 ? 13.023 7.313 -16.012 1.00 83.44 94 GLN A O 1
ATOM 716 N N . PHE A 1 95 ? 13.913 5.250 -16.004 1.00 84.94 95 PHE A N 1
ATOM 717 C CA . PHE A 1 95 ? 12.933 4.641 -15.105 1.00 84.94 95 PHE A CA 1
ATOM 718 C C . PHE A 1 95 ? 13.299 4.786 -13.616 1.00 84.94 95 PHE A C 1
ATOM 720 O O . PHE A 1 95 ? 12.426 4.686 -12.755 1.00 84.94 95 PHE A O 1
ATOM 727 N N . LEU A 1 96 ? 14.564 5.087 -13.287 1.00 83.69 96 LEU A N 1
ATOM 728 C CA . LEU A 1 96 ? 15.041 5.275 -11.907 1.00 83.69 96 LEU A CA 1
ATOM 729 C C . LEU A 1 96 ? 14.191 6.247 -11.070 1.00 83.69 96 LEU A C 1
ATOM 731 O O . LEU A 1 96 ? 13.852 5.884 -9.942 1.00 83.69 96 LEU A O 1
ATOM 735 N N . PRO A 1 97 ? 13.784 7.435 -11.568 1.00 86.94 97 PRO A N 1
ATOM 736 C CA . PRO A 1 97 ? 12.936 8.337 -10.790 1.00 86.94 97 PRO A CA 1
ATOM 737 C C . PRO A 1 97 ? 11.603 7.695 -10.393 1.00 86.94 97 PRO A C 1
ATOM 739 O O . PRO A 1 97 ? 11.098 7.945 -9.303 1.00 86.94 97 PRO A O 1
ATOM 742 N N . GLN A 1 98 ? 11.047 6.822 -11.239 1.00 85.75 98 GLN A N 1
ATOM 743 C CA . GLN A 1 98 ? 9.813 6.107 -10.920 1.00 85.75 98 GLN A CA 1
ATOM 744 C C . GLN A 1 98 ? 10.022 5.023 -9.871 1.00 85.75 98 GLN A C 1
ATOM 746 O O . GLN A 1 98 ? 9.178 4.866 -8.994 1.00 85.75 98 GLN A O 1
ATOM 751 N N . LEU A 1 99 ? 11.149 4.308 -9.922 1.00 87.25 99 LEU A N 1
ATOM 752 C CA . LEU A 1 99 ? 11.524 3.355 -8.875 1.00 87.25 99 LEU A CA 1
ATOM 753 C C . LEU A 1 99 ? 11.755 4.059 -7.533 1.00 87.25 99 LEU A C 1
ATOM 755 O O . LEU A 1 99 ? 11.367 3.543 -6.488 1.00 87.25 99 LEU A O 1
ATOM 759 N N . GLN A 1 100 ? 12.328 5.263 -7.551 1.00 90.06 100 GLN A N 1
ATOM 760 C CA . GLN A 1 100 ? 12.475 6.081 -6.352 1.00 90.06 100 GLN A CA 1
ATOM 761 C C . GLN A 1 100 ? 11.113 6.539 -5.810 1.00 90.06 100 GLN A C 1
ATOM 763 O O . GLN A 1 100 ? 10.856 6.395 -4.614 1.00 90.06 100 GLN A O 1
ATOM 768 N N . GLU A 1 101 ? 10.223 7.052 -6.667 1.00 91.38 101 GLU A N 1
ATOM 769 C CA . GLU A 1 101 ? 8.850 7.402 -6.276 1.00 91.38 101 GLU A CA 1
ATOM 770 C C . GLU A 1 101 ? 8.094 6.177 -5.722 1.00 91.38 101 GLU A C 1
ATOM 772 O O . GLU A 1 101 ? 7.358 6.307 -4.740 1.00 91.38 101 GLU A O 1
ATOM 777 N N . LEU A 1 102 ? 8.315 4.988 -6.293 1.00 91.62 102 LEU A N 1
ATOM 778 C CA . LEU A 1 102 ? 7.762 3.719 -5.817 1.00 91.62 102 LEU A CA 1
ATOM 779 C C . LEU A 1 102 ? 8.305 3.340 -4.433 1.00 91.62 102 LEU A C 1
ATOM 781 O O . LEU A 1 102 ? 7.528 2.982 -3.552 1.00 91.62 102 LEU A O 1
ATOM 785 N N . HIS A 1 103 ? 9.613 3.458 -4.202 1.00 91.69 103 HIS A N 1
ATOM 786 C CA . HIS A 1 103 ? 10.212 3.197 -2.891 1.00 91.69 103 HIS A CA 1
ATOM 787 C C . HIS A 1 103 ? 9.643 4.133 -1.812 1.00 91.69 103 HIS A C 1
ATOM 789 O O . HIS A 1 103 ? 9.248 3.687 -0.735 1.00 91.69 103 HIS A O 1
ATOM 795 N N . VAL A 1 104 ? 9.527 5.433 -2.114 1.00 95.38 104 VAL A N 1
ATOM 796 C CA . VAL A 1 104 ? 8.891 6.407 -1.210 1.00 95.38 104 VAL A CA 1
ATOM 797 C C . VAL A 1 104 ? 7.425 6.040 -0.953 1.00 95.38 104 VAL A C 1
ATOM 799 O O . VAL A 1 104 ? 6.956 6.123 0.182 1.00 95.38 104 VAL A O 1
ATOM 802 N N . PHE A 1 105 ? 6.700 5.595 -1.981 1.00 95.62 105 PHE A N 1
ATOM 803 C CA . PHE A 1 105 ? 5.321 5.130 -1.845 1.00 95.62 105 PHE A CA 1
ATOM 804 C C . PHE A 1 105 ? 5.193 3.903 -0.928 1.00 95.62 105 PHE A C 1
ATOM 806 O O . PHE A 1 105 ? 4.320 3.885 -0.059 1.00 95.62 105 PHE A O 1
ATOM 813 N N . VAL A 1 106 ? 6.065 2.902 -1.076 1.00 95.56 106 VAL A N 1
ATOM 814 C CA . VAL A 1 106 ? 6.080 1.707 -0.215 1.00 95.56 106 VAL A CA 1
ATOM 815 C C . VAL A 1 106 ? 6.383 2.086 1.235 1.00 95.56 106 VAL A C 1
ATOM 817 O O . VAL A 1 106 ? 5.692 1.621 2.141 1.00 95.56 106 VAL A O 1
ATOM 820 N N . ASN A 1 107 ? 7.333 2.996 1.470 1.00 95.44 107 ASN A N 1
ATOM 821 C CA . ASN A 1 107 ? 7.594 3.516 2.815 1.00 95.44 107 ASN A CA 1
ATOM 822 C C . ASN A 1 107 ? 6.360 4.186 3.416 1.00 95.44 107 ASN A C 1
ATOM 824 O O . ASN A 1 107 ? 6.022 3.917 4.568 1.00 95.44 107 ASN A O 1
ATOM 828 N N . ARG A 1 108 ? 5.625 4.976 2.623 1.00 96.12 108 ARG A N 1
ATOM 829 C CA . ARG A 1 108 ? 4.373 5.572 3.094 1.00 96.12 108 ARG A CA 1
ATOM 830 C C . ARG A 1 108 ? 3.329 4.514 3.456 1.00 96.12 108 ARG A C 1
ATOM 832 O O . ARG A 1 108 ? 2.657 4.651 4.474 1.00 96.12 108 ARG A O 1
ATOM 839 N N . CYS A 1 109 ? 3.213 3.444 2.671 1.00 96.38 109 CYS A N 1
ATOM 840 C CA . CYS A 1 109 ? 2.327 2.326 3.000 1.00 96.38 109 CYS A CA 1
ATOM 841 C C . CYS A 1 109 ? 2.720 1.664 4.330 1.00 96.38 109 CYS A C 1
ATOM 843 O O . CYS A 1 109 ? 1.850 1.392 5.154 1.00 96.38 109 CYS A O 1
ATOM 845 N N . ASN A 1 110 ? 4.017 1.464 4.578 1.00 95.62 110 ASN A N 1
ATOM 846 C CA . ASN A 1 110 ? 4.510 0.910 5.842 1.00 95.62 110 ASN A CA 1
ATOM 847 C C . ASN A 1 110 ? 4.208 1.828 7.037 1.00 95.62 110 ASN A C 1
ATOM 849 O O . ASN A 1 110 ? 3.765 1.349 8.079 1.00 95.62 110 ASN A O 1
ATOM 853 N N . GLU A 1 111 ? 4.377 3.145 6.895 1.00 96.62 111 GLU A N 1
ATOM 854 C CA . GLU A 1 111 ? 3.999 4.109 7.938 1.00 96.62 111 GLU A CA 1
ATOM 855 C C . GLU A 1 111 ? 2.505 4.029 8.274 1.00 96.62 111 GLU A C 1
ATOM 857 O O . GLU A 1 111 ? 2.132 3.968 9.446 1.00 96.62 111 GLU A O 1
ATOM 862 N N . VAL A 1 112 ? 1.636 3.990 7.258 1.00 96.19 112 VAL A N 1
ATOM 863 C CA . VAL A 1 112 ? 0.181 3.879 7.453 1.00 96.19 112 VAL A CA 1
ATOM 864 C C . VAL A 1 112 ? -0.187 2.544 8.097 1.00 96.19 112 VAL A C 1
ATOM 866 O O . VAL A 1 112 ? -1.013 2.521 9.008 1.00 96.19 112 VAL A O 1
ATOM 869 N N . PHE A 1 113 ? 0.461 1.449 7.694 1.00 96.25 113 PHE A N 1
ATOM 870 C CA . PHE A 1 113 ? 0.306 0.142 8.333 1.00 96.25 113 PHE A CA 1
ATOM 871 C C . PHE A 1 113 ? 0.641 0.219 9.827 1.00 96.25 113 PHE A C 1
ATOM 873 O O . PHE A 1 113 ? -0.184 -0.154 10.665 1.00 96.25 113 PHE A O 1
ATOM 880 N N . HIS A 1 114 ? 1.812 0.763 10.170 1.00 94.88 114 HIS A N 1
ATOM 881 C CA . HIS A 1 114 ? 2.224 0.944 11.560 1.00 94.88 114 HIS A CA 1
ATOM 882 C C . HIS A 1 114 ? 1.229 1.806 12.333 1.00 94.88 114 HIS A C 1
ATOM 884 O O . HIS A 1 114 ? 0.813 1.418 13.422 1.00 94.88 114 HIS A O 1
ATOM 890 N N . ASN A 1 115 ? 0.778 2.917 11.751 1.00 94.12 115 ASN A N 1
ATOM 891 C CA . ASN A 1 115 ? -0.207 3.788 12.378 1.00 94.12 115 ASN A CA 1
ATOM 892 C C . ASN A 1 115 ? -1.528 3.056 12.643 1.00 94.12 115 ASN A C 1
ATOM 894 O O . ASN A 1 115 ? -2.065 3.176 13.740 1.00 94.12 115 ASN A O 1
ATOM 898 N N . ILE A 1 116 ? -2.036 2.255 11.701 1.00 92.69 116 ILE A N 1
ATOM 899 C CA . ILE A 1 116 ? -3.253 1.456 11.914 1.00 92.69 116 ILE A CA 1
ATOM 900 C C . ILE A 1 116 ? -3.064 0.494 13.092 1.00 92.69 116 ILE A C 1
ATOM 902 O O . ILE A 1 116 ? -3.886 0.490 14.009 1.00 92.69 116 ILE A O 1
ATOM 906 N N . ILE A 1 117 ? -1.971 -0.273 13.116 1.00 93.75 117 ILE A N 1
ATOM 907 C CA . ILE A 1 117 ? -1.697 -1.236 14.192 1.00 93.75 117 ILE A CA 1
ATOM 908 C C . ILE A 1 117 ? -1.528 -0.534 15.545 1.00 93.75 117 ILE A C 1
ATOM 910 O O . ILE A 1 117 ? -2.102 -0.975 16.540 1.00 93.75 117 ILE A O 1
ATOM 914 N N . SER A 1 118 ? -0.804 0.586 15.593 1.00 91.62 118 SER A N 1
ATOM 915 C CA . SER A 1 118 ? -0.622 1.371 16.816 1.00 91.62 118 SER A CA 1
ATOM 916 C C . SER A 1 118 ? -1.938 1.943 17.339 1.00 91.62 118 SER A C 1
ATOM 918 O O . SER A 1 118 ? -2.174 1.904 18.544 1.00 91.62 118 SER A O 1
ATOM 920 N N . GLN A 1 119 ? -2.818 2.434 16.462 1.00 89.06 119 GLN A N 1
ATOM 921 C CA . GLN A 1 119 ? -4.130 2.945 16.868 1.00 89.06 119 GLN A CA 1
ATOM 922 C C . GLN A 1 119 ? -5.052 1.823 17.356 1.00 89.06 119 GLN A C 1
ATOM 924 O O . GLN A 1 119 ? -5.758 2.007 18.345 1.00 89.06 119 GLN A O 1
ATOM 929 N N . ILE A 1 120 ? -5.003 0.641 16.729 1.00 88.12 120 ILE A N 1
ATOM 930 C CA . ILE A 1 120 ? -5.706 -0.555 17.213 1.00 88.12 120 ILE A CA 1
ATOM 931 C C . ILE A 1 120 ? -5.202 -0.932 18.614 1.00 88.12 120 ILE A C 1
ATOM 933 O O . ILE A 1 120 ? -6.000 -1.098 19.535 1.00 88.12 120 ILE A O 1
ATOM 937 N N . TYR A 1 121 ? -3.884 -1.011 18.803 1.00 88.00 121 TYR A N 1
ATOM 938 C CA . TYR A 1 121 ? -3.275 -1.338 20.093 1.00 88.00 121 TYR A CA 1
ATOM 939 C C . TYR A 1 121 ? -3.636 -0.324 21.187 1.00 88.00 121 TYR A C 1
ATOM 941 O O . TYR A 1 121 ? -4.026 -0.710 22.291 1.00 88.00 121 TYR A O 1
ATOM 949 N N . ALA A 1 122 ? -3.549 0.973 20.879 1.00 85.12 122 ALA A N 1
ATOM 950 C CA . ALA A 1 122 ? -3.900 2.041 21.808 1.00 85.12 122 ALA A CA 1
ATOM 951 C C . ALA A 1 122 ? -5.384 1.988 22.191 1.00 85.12 122 ALA A C 1
ATOM 953 O O . ALA A 1 122 ? -5.715 2.161 23.361 1.00 85.12 122 ALA A O 1
ATOM 954 N N . PHE A 1 123 ? -6.265 1.681 21.234 1.00 84.44 123 PHE A N 1
ATOM 955 C CA . PHE A 1 123 ? -7.691 1.511 21.494 1.00 84.44 123 PHE A CA 1
ATOM 956 C C . PHE A 1 123 ? -7.973 0.328 22.432 1.00 84.44 123 PHE A C 1
ATOM 958 O O . PHE A 1 123 ? -8.748 0.468 23.375 1.00 84.44 123 PHE A O 1
ATOM 965 N N . TYR A 1 124 ? -7.314 -0.818 22.234 1.00 82.4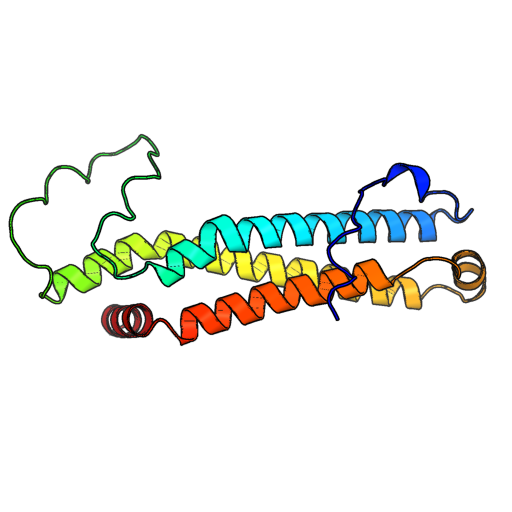4 124 TYR A N 1
ATOM 966 C CA . TYR A 1 124 ? -7.468 -1.984 23.117 1.00 82.44 124 TYR A CA 1
ATOM 967 C C . TYR A 1 124 ? -6.794 -1.827 24.484 1.00 82.44 124 TYR A C 1
ATOM 969 O O . TYR A 1 124 ? -7.127 -2.557 25.414 1.00 82.44 124 TYR A O 1
ATOM 977 N N . SER A 1 125 ? -5.872 -0.875 24.612 1.00 85.12 125 SER A N 1
ATOM 978 C CA . SER A 1 125 ? -5.236 -0.520 25.884 1.00 85.12 125 SER A CA 1
ATOM 979 C C . SER A 1 125 ? -6.108 0.408 26.747 1.00 85.12 125 SER A C 1
ATOM 981 O O . SER A 1 125 ? -5.727 0.720 27.875 1.00 85.12 125 SER A O 1
ATOM 983 N N . LEU A 1 126 ? -7.263 0.866 26.243 1.00 82.94 126 LEU A N 1
ATOM 984 C CA . LEU A 1 126 ? -8.229 1.650 27.015 1.00 82.94 126 LEU A CA 1
ATOM 985 C C . LEU A 1 126 ? -8.933 0.792 28.076 1.00 82.94 126 LEU A C 1
ATOM 987 O O . LEU A 1 126 ? -9.058 -0.426 27.962 1.00 82.94 126 LEU A O 1
ATOM 991 N N . GLU A 1 127 ? -9.425 1.446 29.126 1.00 78.56 127 GLU A N 1
ATOM 992 C CA . GLU A 1 127 ? -10.140 0.783 30.214 1.00 78.56 127 GLU A CA 1
ATOM 993 C C . GLU A 1 127 ? -11.475 0.178 29.730 1.00 78.56 127 GLU A C 1
ATOM 995 O O . GLU A 1 127 ? -12.181 0.766 28.905 1.00 78.56 127 GLU A O 1
ATOM 1000 N N . ARG A 1 128 ? -11.863 -0.990 30.270 1.00 70.75 128 ARG A N 1
ATOM 1001 C CA . ARG A 1 128 ? -13.097 -1.702 29.867 1.00 70.75 128 ARG A CA 1
ATOM 1002 C C . ARG A 1 128 ? -14.359 -0.848 30.019 1.00 70.75 128 ARG A C 1
ATOM 1004 O O . ARG A 1 128 ? -15.231 -0.896 29.162 1.00 70.75 128 ARG A O 1
ATOM 1011 N N . SER A 1 129 ? -14.398 0.017 31.033 1.00 69.12 129 SER A N 1
ATOM 1012 C CA . SER A 1 129 ? -15.480 0.983 31.280 1.00 69.12 129 SER A CA 1
ATOM 1013 C C . SER A 1 129 ? -15.717 1.961 30.114 1.00 69.12 129 SER A C 1
ATOM 1015 O O . SER A 1 129 ? -16.833 2.447 29.916 1.00 69.12 129 SER A O 1
ATOM 1017 N N . VAL A 1 130 ? -14.669 2.257 29.337 1.00 68.81 130 VAL A N 1
ATOM 1018 C CA . VAL A 1 130 ? -14.693 3.128 28.154 1.00 68.81 130 VAL A CA 1
ATOM 1019 C C . VAL A 1 130 ? -15.022 2.325 26.895 1.00 68.81 130 VAL A C 1
ATOM 1021 O O . VAL A 1 130 ? -15.774 2.802 26.044 1.00 68.81 130 VAL A O 1
ATOM 1024 N N . LEU A 1 131 ? -14.505 1.098 26.801 1.00 68.25 131 LEU A N 1
ATOM 1025 C CA . LEU A 1 131 ? -14.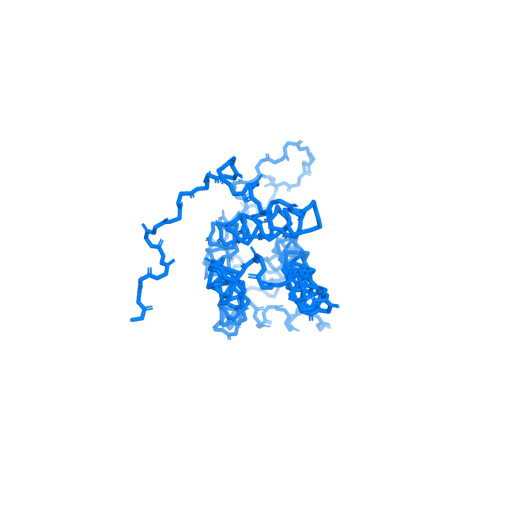765 0.164 25.702 1.00 68.25 131 LEU A CA 1
ATOM 1026 C C . LEU A 1 131 ? -16.229 -0.291 25.655 1.00 68.25 131 LEU A C 1
ATOM 1028 O O . LEU A 1 131 ? -16.805 -0.342 24.572 1.00 68.25 131 LEU A O 1
ATOM 1032 N N . ASP A 1 132 ? -16.852 -0.552 26.807 1.00 64.75 132 ASP A N 1
ATOM 1033 C CA . ASP A 1 132 ? -18.244 -1.015 26.901 1.00 64.75 132 ASP A CA 1
ATOM 1034 C C . ASP A 1 132 ? -19.243 0.028 26.377 1.00 64.75 132 ASP A C 1
ATOM 1036 O O . ASP A 1 132 ? -20.262 -0.320 25.787 1.00 64.75 132 ASP A O 1
ATOM 1040 N N . LYS A 1 133 ? -18.907 1.322 26.477 1.00 62.03 133 LYS A N 1
ATOM 1041 C CA . LYS A 1 133 ? -19.679 2.420 25.861 1.00 62.03 133 LYS A CA 1
ATOM 1042 C C . LYS A 1 133 ? -19.464 2.541 24.346 1.00 62.03 133 LYS A C 1
ATOM 1044 O O . LYS A 1 133 ? -20.212 3.241 23.671 1.00 62.03 133 LYS A O 1
ATOM 1049 N N . ALA A 1 134 ? -18.437 1.885 23.810 1.00 57.91 134 ALA A N 1
ATOM 1050 C CA . ALA A 1 134 ? -18.030 1.941 22.408 1.00 57.91 134 ALA A CA 1
ATOM 1051 C C . ALA A 1 134 ? -18.336 0.646 21.624 1.00 57.91 134 ALA A C 1
ATOM 1053 O O . ALA A 1 134 ? -18.029 0.579 20.432 1.00 57.91 134 ALA A O 1
ATOM 1054 N N . GLN A 1 135 ? -18.933 -0.369 22.266 1.00 51.38 135 GLN A N 1
ATOM 1055 C CA . GLN A 1 135 ? -19.059 -1.741 21.747 1.00 51.38 135 GLN A CA 1
ATOM 1056 C C . GLN A 1 135 ? -19.853 -1.898 20.435 1.00 51.38 135 GLN A C 1
ATOM 1058 O O . GLN A 1 135 ? -19.667 -2.893 19.742 1.00 51.38 135 GLN A O 1
ATOM 1063 N N . GLU A 1 136 ? -20.674 -0.931 20.020 1.00 51.31 136 GLU A N 1
ATOM 1064 C CA . GLU A 1 136 ? -21.434 -1.032 18.758 1.00 51.31 136 GLU A CA 1
ATOM 1065 C C . GLU A 1 136 ? -20.635 -0.658 17.492 1.00 51.31 136 GLU A C 1
ATOM 1067 O O . GLU A 1 136 ? -21.185 -0.595 16.388 1.00 51.31 136 GLU A O 1
ATOM 1072 N N . ARG A 1 137 ? -19.329 -0.379 17.599 1.00 59.78 137 ARG A N 1
ATOM 1073 C CA . ARG A 1 137 ? -18.582 0.235 16.491 1.00 59.78 137 ARG A CA 1
ATOM 1074 C C . ARG A 1 137 ? -17.843 -0.787 15.629 1.00 59.78 137 ARG A C 1
ATOM 1076 O O . ARG A 1 137 ? -16.979 -1.534 16.079 1.00 59.78 137 ARG A O 1
ATOM 1083 N N . LYS A 1 138 ? -18.184 -0.800 14.336 1.00 61.56 138 LYS A N 1
ATOM 1084 C CA . LYS A 1 138 ? -17.703 -1.771 13.341 1.00 61.56 138 LYS A CA 1
ATOM 1085 C C . LYS A 1 138 ? -16.231 -1.530 12.967 1.00 61.56 138 LYS A C 1
ATOM 1087 O O . LYS A 1 138 ? -15.934 -0.912 11.947 1.00 61.56 138 LYS A O 1
ATOM 1092 N N . PHE A 1 139 ? -15.307 -2.106 13.740 1.00 74.81 139 PHE A N 1
ATOM 1093 C CA . PHE A 1 139 ? -13.868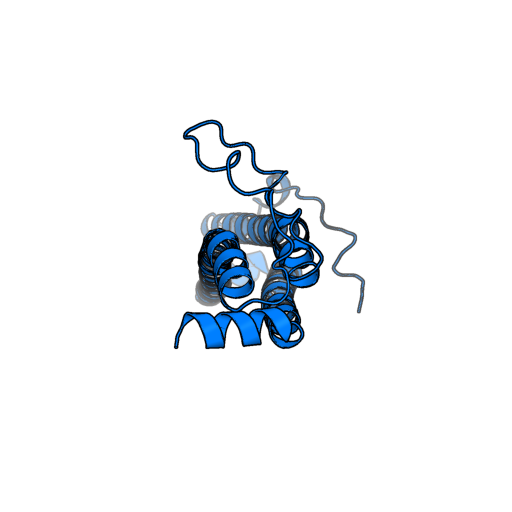 -2.196 13.413 1.00 74.81 139 PHE A CA 1
ATOM 1094 C C . PHE A 1 139 ? -13.566 -2.931 12.103 1.00 74.81 139 PHE A C 1
ATOM 1096 O O . PHE A 1 139 ? -12.459 -2.833 11.579 1.00 74.81 139 PHE A O 1
ATOM 1103 N N . VAL A 1 140 ? -14.555 -3.637 11.551 1.00 80.69 140 VAL A N 1
ATOM 1104 C CA . VAL A 1 140 ? -14.474 -4.326 10.258 1.00 80.69 140 VAL A CA 1
ATOM 1105 C C . VAL A 1 140 ? -13.913 -3.412 9.165 1.00 80.69 140 VAL A C 1
ATOM 1107 O O . VAL A 1 140 ? -13.097 -3.862 8.370 1.00 80.69 140 VAL A O 1
ATOM 1110 N N . ASN A 1 141 ? -14.257 -2.119 9.163 1.00 82.88 141 ASN A N 1
ATOM 1111 C CA . ASN A 1 141 ? -13.745 -1.180 8.161 1.00 82.88 141 ASN A CA 1
ATOM 1112 C C . ASN A 1 141 ? -12.235 -0.933 8.291 1.00 82.88 141 ASN A C 1
ATOM 1114 O O . ASN A 1 141 ? -11.552 -0.835 7.275 1.00 82.88 141 ASN A O 1
ATOM 1118 N N . VAL A 1 142 ? -11.708 -0.867 9.518 1.00 88.12 142 VAL A N 1
ATOM 1119 C CA . VAL A 1 142 ? -10.267 -0.704 9.775 1.00 88.12 142 VAL A CA 1
ATOM 1120 C C . VAL A 1 142 ? -9.516 -1.949 9.307 1.00 88.12 142 VAL A C 1
ATOM 1122 O O . VAL A 1 142 ? -8.516 -1.836 8.604 1.00 88.12 142 VAL A O 1
ATOM 1125 N N . TRP A 1 143 ? -10.040 -3.137 9.625 1.00 88.50 143 TRP A N 1
ATOM 1126 C CA . TRP A 1 143 ? -9.467 -4.408 9.179 1.00 88.50 143 TRP A CA 1
ATOM 1127 C C . TRP A 1 143 ? -9.537 -4.586 7.657 1.00 88.50 143 TRP A C 1
ATOM 1129 O O . TRP A 1 143 ? -8.546 -4.991 7.055 1.00 88.50 143 TRP A O 1
ATOM 1139 N N . CYS A 1 144 ? -10.658 -4.232 7.015 1.00 90.38 144 CYS A N 1
ATOM 1140 C CA . CYS A 1 144 ? -10.767 -4.253 5.553 1.00 90.38 144 CYS A CA 1
ATOM 1141 C C . CYS A 1 144 ? -9.788 -3.252 4.909 1.00 90.38 144 CYS A C 1
ATOM 1143 O O . CYS A 1 144 ? -9.149 -3.600 3.920 1.00 90.38 144 CYS A O 1
ATOM 1145 N N . SER A 1 145 ? -9.586 -2.057 5.483 1.00 91.25 145 SER A N 1
ATOM 1146 C CA . SER A 1 145 ? -8.547 -1.130 5.005 1.00 91.25 145 SER A CA 1
ATOM 1147 C C . SER A 1 145 ? -7.134 -1.685 5.182 1.00 91.25 145 SER A C 1
ATOM 1149 O O . SER A 1 145 ? -6.325 -1.584 4.268 1.00 91.25 145 SER A O 1
ATOM 1151 N N . LEU A 1 146 ? -6.825 -2.325 6.310 1.00 94.06 146 LEU A N 1
ATOM 1152 C CA . LEU A 1 146 ? -5.526 -2.974 6.499 1.00 94.06 146 LEU A CA 1
ATOM 1153 C C . LEU A 1 146 ? -5.290 -4.073 5.451 1.00 94.06 146 LEU A C 1
ATOM 1155 O O . LEU A 1 146 ? -4.216 -4.145 4.858 1.00 94.06 146 LEU A O 1
ATOM 1159 N N . GLY A 1 147 ? -6.312 -4.889 5.181 1.00 94.81 147 GLY A N 1
ATOM 1160 C CA . GLY A 1 147 ? -6.275 -5.901 4.126 1.00 94.81 147 GLY A CA 1
ATOM 1161 C C . GLY A 1 147 ? -6.055 -5.297 2.738 1.00 94.81 147 GLY A C 1
ATOM 1162 O O . GLY A 1 147 ? -5.242 -5.810 1.974 1.00 94.81 147 GLY A O 1
ATOM 1163 N N . LEU A 1 148 ? -6.713 -4.175 2.428 1.00 95.38 148 LEU A N 1
ATOM 1164 C CA . LEU A 1 148 ? -6.501 -3.445 1.177 1.00 95.38 148 LEU A CA 1
ATOM 1165 C C . LEU A 1 148 ? -5.058 -2.933 1.060 1.00 95.38 148 LEU A C 1
ATOM 1167 O O . LEU A 1 148 ? -4.432 -3.118 0.020 1.00 95.38 148 LEU A O 1
ATOM 1171 N N . LEU A 1 149 ? -4.507 -2.355 2.129 1.00 96.25 149 LEU A N 1
ATOM 1172 C CA . LEU A 1 149 ? -3.127 -1.870 2.162 1.00 96.25 149 LEU A CA 1
ATOM 1173 C C . LEU A 1 149 ? -2.114 -2.996 1.907 1.00 96.25 149 LEU A C 1
ATOM 1175 O O . LEU A 1 149 ? -1.209 -2.850 1.088 1.00 96.25 149 LEU A O 1
ATOM 1179 N N . LEU A 1 150 ? -2.303 -4.147 2.554 1.00 95.75 150 LEU A N 1
ATOM 1180 C CA . LEU A 1 150 ? -1.478 -5.336 2.328 1.00 95.75 150 LEU A CA 1
ATOM 1181 C C . LEU A 1 150 ? -1.642 -5.881 0.905 1.00 95.75 150 LEU A C 1
ATOM 1183 O O . LEU A 1 150 ? -0.656 -6.249 0.272 1.00 95.75 150 LEU A O 1
ATOM 1187 N N . SER A 1 151 ? -2.865 -5.878 0.370 1.00 95.94 151 SER A N 1
ATOM 1188 C CA . SER A 1 151 ? -3.131 -6.280 -1.012 1.00 95.94 151 SER A CA 1
ATOM 1189 C C . SER A 1 151 ? -2.384 -5.397 -2.011 1.00 95.94 151 SER A C 1
ATOM 1191 O O . SER A 1 151 ? -1.892 -5.918 -3.012 1.00 95.94 151 SER A O 1
ATOM 1193 N N . ILE A 1 152 ? -2.265 -4.088 -1.753 1.00 95.44 152 ILE A N 1
ATOM 1194 C CA . ILE A 1 152 ? -1.482 -3.175 -2.598 1.00 95.44 152 ILE A CA 1
ATOM 1195 C C . ILE A 1 152 ? -0.015 -3.600 -2.623 1.00 95.44 152 ILE A C 1
ATOM 1197 O O . ILE A 1 152 ? 0.558 -3.711 -3.706 1.00 95.44 152 ILE A O 1
ATOM 1201 N N . LEU A 1 153 ? 0.572 -3.841 -1.445 1.00 94.50 153 LEU A N 1
ATOM 1202 C CA . LEU A 1 153 ? 1.978 -4.224 -1.295 1.00 94.50 153 LEU A CA 1
ATOM 1203 C C . LEU A 1 153 ? 2.278 -5.567 -1.967 1.00 94.50 153 LEU A C 1
ATOM 1205 O O . LEU A 1 153 ? 3.226 -5.656 -2.740 1.00 94.50 153 LEU A O 1
ATOM 1209 N N . ILE A 1 154 ? 1.438 -6.579 -1.737 1.00 95.38 154 ILE A N 1
ATOM 1210 C CA . ILE A 1 154 ? 1.583 -7.902 -2.365 1.00 95.38 154 ILE A CA 1
ATOM 1211 C C . ILE A 1 154 ? 1.456 -7.794 -3.886 1.00 95.38 154 ILE A C 1
ATOM 1213 O O . ILE A 1 154 ? 2.230 -8.404 -4.614 1.00 95.38 154 ILE A O 1
ATOM 1217 N N . SER A 1 155 ? 0.506 -6.997 -4.381 1.00 93.94 155 SER A N 1
ATOM 1218 C CA . SER A 1 155 ? 0.336 -6.814 -5.826 1.00 93.94 155 SER A CA 1
ATOM 1219 C C . SER A 1 155 ? 1.542 -6.110 -6.450 1.00 93.94 155 SER A C 1
ATOM 1221 O O . SER A 1 155 ? 1.962 -6.489 -7.537 1.00 93.94 155 SER A O 1
ATOM 1223 N N . LEU A 1 156 ? 2.124 -5.109 -5.775 1.00 93.25 156 LEU A N 1
ATOM 1224 C CA . LEU A 1 156 ? 3.363 -4.471 -6.234 1.00 93.25 156 LEU A CA 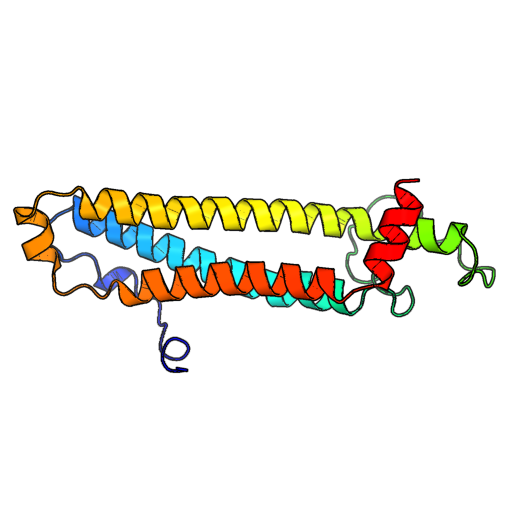1
ATOM 1225 C C . LEU A 1 156 ? 4.522 -5.464 -6.297 1.00 93.25 156 LEU A C 1
ATOM 1227 O O . LEU A 1 156 ? 5.217 -5.505 -7.310 1.00 93.25 156 LEU A O 1
ATOM 1231 N N . ASP A 1 157 ? 4.711 -6.255 -5.239 1.00 92.44 157 ASP A N 1
ATOM 1232 C CA . ASP A 1 157 ? 5.757 -7.278 -5.186 1.00 92.44 157 ASP A CA 1
ATOM 1233 C C . ASP A 1 157 ? 5.592 -8.285 -6.329 1.00 92.44 157 ASP A C 1
ATOM 1235 O O . ASP A 1 157 ? 6.533 -8.542 -7.078 1.00 92.44 157 ASP A O 1
ATOM 1239 N N . GLU A 1 158 ? 4.364 -8.756 -6.553 1.00 93.00 158 GLU A N 1
ATOM 1240 C CA . GLU A 1 158 ? 4.065 -9.705 -7.620 1.00 93.00 158 GLU A CA 1
ATOM 1241 C C . GLU A 1 158 ? 4.327 -9.125 -9.015 1.00 93.00 158 GLU A C 1
ATOM 1243 O O . GLU A 1 158 ? 4.948 -9.790 -9.845 1.00 93.00 158 GLU A O 1
ATOM 1248 N N . ILE A 1 159 ? 3.918 -7.880 -9.277 1.00 91.06 159 ILE A N 1
ATOM 1249 C CA . ILE A 1 159 ? 4.168 -7.215 -10.565 1.00 91.06 159 ILE A CA 1
ATOM 1250 C C . ILE A 1 159 ? 5.678 -7.078 -10.814 1.00 91.06 159 ILE A C 1
ATOM 1252 O O . ILE A 1 159 ? 6.161 -7.395 -11.903 1.00 91.06 159 ILE A O 1
ATOM 1256 N N . VAL A 1 160 ? 6.445 -6.647 -9.807 1.00 88.69 160 VAL A N 1
ATOM 1257 C CA . VAL A 1 160 ? 7.911 -6.533 -9.913 1.00 88.69 160 VAL A CA 1
ATOM 1258 C C . VAL A 1 160 ? 8.556 -7.908 -10.113 1.00 88.69 160 VAL A C 1
ATOM 1260 O O . VAL A 1 160 ? 9.501 -8.043 -10.897 1.00 88.69 160 VAL A O 1
ATOM 1263 N N . ARG A 1 161 ? 8.038 -8.945 -9.446 1.00 89.25 161 ARG A N 1
ATOM 1264 C CA . ARG A 1 161 ? 8.524 -10.326 -9.546 1.00 89.25 161 ARG A CA 1
ATOM 1265 C C . ARG A 1 161 ? 8.286 -10.931 -10.930 1.00 89.25 161 ARG A C 1
ATOM 1267 O O . ARG A 1 161 ? 9.161 -11.634 -11.432 1.00 89.25 161 ARG A O 1
ATOM 1274 N N . GLN A 1 162 ? 7.146 -10.642 -11.555 1.00 89.81 162 GLN A N 1
ATOM 1275 C CA . GLN A 1 162 ? 6.804 -11.124 -12.898 1.00 89.81 162 GLN A CA 1
ATOM 1276 C C . GLN A 1 162 ? 7.568 -10.388 -14.013 1.00 89.81 162 GLN A C 1
ATOM 1278 O O . GLN A 1 162 ? 7.820 -10.962 -15.076 1.00 89.81 162 GLN A O 1
ATOM 1283 N N . GLN A 1 163 ? 7.990 -9.141 -13.779 1.00 84.62 163 GLN A N 1
ATOM 1284 C CA . GLN A 1 163 ? 8.669 -8.317 -14.780 1.00 84.62 163 GLN A CA 1
ATOM 1285 C C . GLN A 1 163 ? 10.160 -8.684 -14.948 1.00 84.62 163 GLN A C 1
ATOM 1287 O O . GLN A 1 163 ? 11.071 -8.014 -14.451 1.00 84.62 163 GLN A O 1
ATOM 1292 N N . SER A 1 164 ? 10.422 -9.754 -15.705 1.00 83.31 164 SER A N 1
ATOM 1293 C CA . SER A 1 164 ? 11.781 -10.268 -15.950 1.00 83.31 164 SER A CA 1
ATOM 1294 C C . SER A 1 164 ? 12.713 -9.278 -16.668 1.00 83.31 164 SER A C 1
ATOM 1296 O O . SER A 1 164 ? 13.924 -9.286 -16.434 1.00 83.31 164 SER A O 1
ATOM 1298 N N . THR A 1 165 ? 12.174 -8.397 -17.518 1.00 84.06 165 THR A N 1
ATOM 1299 C CA . THR A 1 165 ? 12.961 -7.398 -18.260 1.00 84.06 165 THR A CA 1
ATOM 1300 C C . THR A 1 165 ? 13.537 -6.338 -17.328 1.00 84.06 165 THR A C 1
ATOM 1302 O O . THR A 1 165 ? 14.732 -6.051 -17.393 1.00 84.06 165 THR A O 1
ATOM 1305 N N . LEU A 1 166 ? 12.724 -5.825 -16.400 1.00 83.44 166 LEU A N 1
ATOM 1306 C CA . LEU A 1 166 ? 13.166 -4.877 -15.374 1.00 83.44 166 LEU A CA 1
ATOM 1307 C C . LEU A 1 166 ? 14.263 -5.475 -14.500 1.00 83.44 166 LEU A C 1
ATOM 1309 O O . LEU A 1 166 ? 15.291 -4.838 -14.286 1.00 83.44 166 LEU A O 1
ATOM 1313 N N . GLN A 1 167 ? 14.083 -6.719 -14.053 1.00 84.44 167 GLN A N 1
ATOM 1314 C CA . GLN A 1 167 ? 15.080 -7.408 -13.234 1.00 84.44 167 GLN A CA 1
ATOM 1315 C C . GLN A 1 167 ? 16.407 -7.567 -13.979 1.00 84.44 167 GLN A C 1
ATOM 1317 O O . GLN A 1 167 ? 17.465 -7.274 -13.426 1.00 84.44 167 GLN A O 1
ATOM 1322 N N . ARG A 1 168 ? 16.368 -7.976 -15.253 1.00 83.38 168 ARG A N 1
ATOM 1323 C CA . ARG A 1 168 ? 17.571 -8.118 -16.082 1.00 83.38 168 ARG A CA 1
ATOM 1324 C C . ARG A 1 168 ? 18.287 -6.783 -16.272 1.00 83.38 168 ARG A C 1
ATOM 1326 O O . ARG A 1 168 ? 19.504 -6.720 -16.112 1.00 83.38 168 ARG A O 1
ATOM 1333 N N . HIS A 1 169 ? 17.544 -5.722 -16.584 1.00 84.38 169 HIS A N 1
ATOM 1334 C CA . HIS A 1 169 ? 18.108 -4.386 -16.768 1.00 84.38 169 HIS A CA 1
ATOM 1335 C C . HIS A 1 169 ? 18.706 -3.846 -15.463 1.00 84.38 169 HIS A C 1
ATOM 1337 O O . HIS A 1 169 ? 19.782 -3.257 -15.489 1.00 84.38 169 HIS A O 1
ATOM 1343 N N . TRP A 1 170 ? 18.060 -4.097 -14.320 1.00 83.25 170 TRP A N 1
ATOM 1344 C CA . TRP A 1 170 ? 18.562 -3.703 -13.001 1.00 83.25 170 TRP A CA 1
ATOM 1345 C C . TRP A 1 170 ? 19.871 -4.407 -12.650 1.00 83.25 170 TRP A C 1
ATOM 1347 O O . TRP A 1 170 ? 20.835 -3.757 -12.254 1.00 83.25 170 TRP A O 1
ATOM 1357 N N . GLN A 1 171 ? 19.943 -5.721 -12.880 1.00 83.56 171 GLN A N 1
ATOM 1358 C CA . GLN A 1 171 ? 21.169 -6.498 -12.678 1.00 83.56 171 GLN A CA 1
ATOM 1359 C C . GLN A 1 171 ? 22.307 -6.043 -13.603 1.00 83.56 171 GLN A C 1
ATOM 1361 O O . GLN A 1 171 ? 23.466 -6.064 -13.202 1.00 83.56 171 GLN A O 1
ATOM 1366 N N . SER A 1 172 ? 21.986 -5.623 -14.831 1.00 80.44 172 SER A N 1
ATOM 1367 C CA . SER A 1 172 ? 22.970 -5.081 -15.774 1.00 80.44 172 SER A CA 1
ATOM 1368 C C . SER A 1 172 ? 23.439 -3.672 -15.416 1.00 80.44 172 SER A C 1
ATOM 1370 O O . SER A 1 172 ? 24.553 -3.324 -15.772 1.00 80.44 172 SER A O 1
ATOM 1372 N N . TYR A 1 173 ? 22.600 -2.861 -14.769 1.00 77.31 173 TYR A N 1
ATOM 1373 C CA . TYR A 1 173 ? 22.947 -1.502 -14.343 1.00 77.31 173 TYR A CA 1
ATOM 1374 C C . TYR A 1 173 ? 23.815 -1.482 -13.083 1.00 77.31 173 TYR A C 1
ATOM 1376 O O . TYR A 1 173 ? 24.614 -0.573 -12.893 1.00 77.31 173 TYR A O 1
ATOM 1384 N N . TYR A 1 174 ? 23.613 -2.457 -12.195 1.00 70.56 174 TYR A N 1
ATOM 1385 C CA . TYR A 1 174 ? 24.357 -2.554 -10.941 1.00 70.56 174 TYR A CA 1
ATOM 1386 C C . TYR A 1 174 ? 25.760 -3.166 -11.109 1.00 70.56 174 TYR A C 1
ATOM 1388 O O . TYR A 1 174 ? 26.614 -2.960 -10.248 1.00 70.56 174 TYR A O 1
ATOM 1396 N N . LYS A 1 175 ? 25.984 -3.939 -12.178 1.00 60.66 175 LYS A N 1
ATOM 1397 C CA . LYS A 1 175 ? 27.305 -4.468 -12.548 1.00 60.66 175 LYS A CA 1
ATOM 1398 C C . LYS A 1 175 ? 28.185 -3.388 -13.162 1.00 60.66 175 LYS A C 1
ATOM 1400 O O . LYS A 1 175 ? 29.395 -3.422 -12.853 1.00 60.66 175 LYS A O 1
#

Solvent-accessible surface area (backbone atoms only — not comparable to full-atom values): 10807 Å² total; per-residue (Å²): 144,72,79,89,73,82,72,86,72,90,64,76,83,78,66,73,74,59,91,40,77,66,60,33,49,53,50,52,51,50,52,52,52,41,53,48,42,51,54,50,52,52,47,42,59,74,56,47,50,57,55,56,69,49,54,86,62,77,90,58,82,79,73,82,70,87,70,92,76,81,94,72,89,85,78,81,89,75,76,97,43,92,86,40,76,68,42,50,50,53,54,48,61,72,43,44,66,56,53,50,54,46,53,55,49,52,51,51,52,50,51,52,51,50,50,52,53,50,52,52,53,55,59,71,69,50,58,66,84,61,48,68,63,48,67,89,60,76,56,62,57,57,52,51,36,52,51,50,52,50,50,51,53,53,50,51,51,52,52,59,69,69,34,60,63,57,54,52,46,49,58,62,65,74,105

Sequence (175 aa):
MNDCFYGRQPKVVELTHSGNAIVDKCIITFSTLILEVDILAEKARNTFYNALIVYGEDGNFAKNKCVSSVVIVSFLTVDGCLSSEAGTVKMIAQFLPQLQELHVFVNRCNEVFHNIISQIYAFYSLERSVLDKAQERKFVNVWCSLGLLLSILISLDEIVRQQSTLQRHWQSYYK

Secondary structure (DSSP, 8-state):
--TTSS-----GGG---SS-HHHHHHHHHHHHHHHHHHHHHHHIIIIIIHHHHSTTSSS-GGGS--------TTS---S--TTSHHHHHHHHHHHHHHHHHHHHHHHHHHHHHHHHHHHHHHHHTS-HHHHGGGTT--THHHHHHHHHHHHHHHHHHHHHHH-HHHHHHHHHHH-

Radius of gyration: 22.41 Å; Cα contacts (8 Å, |Δi|>4): 85; chains: 1; bounding box: 50×36×66 Å

pLDDT: mean 74.14, std 20.15, range [31.94, 96.62]